Protein AF-A0A2N1TNS3-F1 (afdb_monomer_lite)

Foldseek 3Di:
DQQLQKAQEADDDDPVCPVPDPVRNVVVRVQSLQFIASHNPHDTPDGHPDSVVSHVVSVVSNLVVVLVVLVVCCVVVVDVSVVVVVSVVVVVVVD

Structure (mmCIF, N/CA/C/O backbone):
data_AF-A0A2N1TNS3-F1
#
_entry.id   AF-A0A2N1TNS3-F1
#
loop_
_atom_site.group_PDB
_atom_site.id
_atom_site.type_symbol
_atom_site.label_atom_id
_atom_site.label_alt_id
_atom_site.label_comp_id
_atom_site.label_asym_id
_atom_site.label_entity_id
_atom_site.label_seq_id
_atom_site.pdbx_PDB_ins_code
_atom_site.Cartn_x
_atom_site.Cartn_y
_atom_site.Cartn_z
_atom_site.occupancy
_atom_site.B_iso_or_equiv
_atom_site.auth_seq_id
_atom_site.auth_comp_id
_atom_site.auth_asym_id
_atom_site.auth_atom_id
_atom_site.pdbx_PDB_model_num
ATOM 1 N N . MET A 1 1 ? -1.180 6.772 14.884 1.00 44.31 1 MET A N 1
ATOM 2 C CA . MET A 1 1 ? -0.066 6.140 14.156 1.00 44.31 1 MET A CA 1
ATOM 3 C C . MET A 1 1 ? -0.546 5.975 12.725 1.00 44.31 1 MET A C 1
ATOM 5 O O . MET A 1 1 ? -1.350 5.102 12.469 1.00 44.31 1 MET A O 1
ATOM 9 N N . ASN A 1 2 ? -0.152 6.867 11.813 1.00 47.50 2 ASN A N 1
ATOM 10 C CA . ASN A 1 2 ? -0.723 6.897 10.463 1.00 47.50 2 ASN A CA 1
ATOM 11 C C . ASN A 1 2 ? 0.012 5.865 9.580 1.00 47.50 2 ASN A C 1
ATOM 13 O O . ASN A 1 2 ? 1.071 6.166 9.034 1.00 47.50 2 ASN A O 1
ATOM 17 N N . ILE A 1 3 ? -0.492 4.625 9.530 1.00 58.09 3 ILE A N 1
ATOM 18 C CA . ILE A 1 3 ? 0.172 3.459 8.898 1.00 58.09 3 ILE A CA 1
ATOM 19 C C . ILE A 1 3 ? -0.368 3.203 7.465 1.00 58.09 3 ILE A C 1
ATOM 21 O O . ILE A 1 3 ? -0.130 2.157 6.871 1.00 58.09 3 ILE A O 1
ATOM 25 N N . ASN A 1 4 ? -1.050 4.175 6.844 1.00 62.84 4 ASN A N 1
ATOM 26 C CA . ASN A 1 4 ? -1.523 4.084 5.449 1.00 62.84 4 ASN A CA 1
ATOM 27 C C . ASN A 1 4 ? -0.393 4.289 4.421 1.00 62.84 4 ASN A C 1
ATOM 29 O O . ASN A 1 4 ? -0.480 5.137 3.534 1.00 62.84 4 ASN A O 1
ATOM 33 N N . THR A 1 5 ? 0.717 3.579 4.588 1.00 79.56 5 THR A N 1
ATOM 34 C CA . THR A 1 5 ? 1.937 3.759 3.792 1.00 79.56 5 THR A CA 1
ATOM 35 C C . THR A 1 5 ? 2.110 2.679 2.729 1.00 79.56 5 THR A C 1
ATOM 37 O O . THR A 1 5 ? 2.906 2.855 1.802 1.00 79.56 5 THR A O 1
ATOM 40 N N . TRP A 1 6 ? 1.358 1.578 2.822 1.00 90.19 6 TRP A N 1
ATOM 41 C CA . TRP A 1 6 ? 1.478 0.468 1.887 1.00 90.19 6 TRP A CA 1
ATOM 42 C C . TRP A 1 6 ? 0.866 0.822 0.540 1.00 90.19 6 TRP A C 1
ATOM 44 O O . TRP A 1 6 ? -0.267 1.291 0.446 1.00 90.19 6 TRP A O 1
ATOM 54 N N . GLN A 1 7 ? 1.618 0.571 -0.521 1.00 91.50 7 GLN A N 1
ATOM 55 C CA . GLN A 1 7 ? 1.187 0.810 -1.890 1.00 91.50 7 GLN A CA 1
ATOM 56 C C . GLN A 1 7 ? 1.803 -0.216 -2.833 1.00 91.50 7 GLN A C 1
ATOM 58 O O . GLN A 1 7 ? 2.844 -0.817 -2.541 1.00 91.50 7 GLN A O 1
ATOM 63 N N . GLN A 1 8 ? 1.165 -0.384 -3.988 1.00 92.94 8 GLN A N 1
ATOM 64 C CA . GLN A 1 8 ? 1.788 -1.050 -5.120 1.00 92.94 8 GLN A CA 1
ATOM 65 C C . GLN A 1 8 ? 3.040 -0.267 -5.542 1.00 92.94 8 GLN A C 1
ATOM 67 O O . GLN A 1 8 ? 3.030 0.965 -5.591 1.00 92.94 8 GLN A O 1
ATOM 72 N N . GLY A 1 9 ? 4.125 -0.983 -5.827 1.00 90.56 9 GLY A N 1
ATOM 73 C CA . GLY A 1 9 ? 5.347 -0.384 -6.342 1.00 90.56 9 GLY A CA 1
ATOM 74 C C . GLY A 1 9 ? 5.122 0.271 -7.705 1.00 90.56 9 GLY A C 1
ATOM 75 O O . GLY A 1 9 ? 4.322 -0.189 -8.518 1.00 90.56 9 GLY A O 1
ATOM 76 N N . TYR A 1 10 ? 5.857 1.346 -7.961 1.00 89.62 10 TYR A N 1
ATOM 77 C CA . TYR A 1 10 ? 5.923 1.984 -9.270 1.00 89.62 10 TYR A CA 1
ATOM 78 C C . TYR A 1 10 ? 7.352 2.441 -9.531 1.00 89.62 10 TYR A C 1
ATOM 80 O O . TYR A 1 10 ? 8.109 2.736 -8.598 1.00 89.62 10 TYR A O 1
ATOM 88 N N . PHE A 1 11 ? 7.741 2.486 -10.801 1.00 91.69 11 PHE A N 1
ATOM 89 C CA . PHE A 1 11 ? 9.079 2.930 -11.147 1.00 91.69 11 PHE A CA 1
ATOM 90 C C . PHE A 1 11 ? 9.207 4.451 -11.005 1.00 91.69 11 PHE A C 1
ATOM 92 O O . PHE A 1 11 ? 8.462 5.221 -11.609 1.00 91.69 11 PHE A O 1
ATOM 99 N N . VAL A 1 12 ? 10.199 4.888 -10.226 1.00 89.44 12 VAL A N 1
ATOM 100 C CA . VAL A 1 12 ? 10.590 6.298 -10.125 1.00 89.44 12 VAL A CA 1
ATOM 101 C C . VAL A 1 12 ? 11.809 6.526 -11.007 1.00 89.44 12 VAL A C 1
ATOM 103 O O . VAL A 1 12 ? 12.901 6.037 -10.702 1.00 89.44 12 VAL A O 1
ATOM 106 N N . ASP A 1 13 ? 11.636 7.300 -12.077 1.00 89.12 13 ASP A N 1
ATOM 107 C CA . ASP A 1 13 ? 12.747 7.682 -12.943 1.00 89.12 13 ASP A CA 1
ATOM 108 C C . ASP A 1 13 ? 13.670 8.664 -12.206 1.00 89.12 13 ASP A C 1
ATOM 110 O O . ASP A 1 13 ? 13.280 9.757 -11.797 1.00 89.12 13 ASP A O 1
ATOM 114 N N . GLN A 1 14 ? 14.909 8.238 -11.988 1.00 89.94 14 GLN A N 1
ATOM 115 C CA . GLN A 1 14 ? 15.931 8.953 -11.233 1.00 89.94 14 GLN A CA 1
ATOM 116 C C . GLN A 1 14 ? 17.140 9.178 -12.132 1.00 89.94 14 GLN A C 1
ATOM 118 O O . GLN A 1 14 ? 17.389 8.413 -13.059 1.00 89.94 14 GLN A O 1
ATOM 123 N N . ARG A 1 15 ? 17.980 10.166 -11.800 1.00 90.56 15 ARG A N 1
ATOM 124 C CA . ARG A 1 15 ? 19.177 10.514 -12.590 1.00 90.56 15 ARG A CA 1
ATOM 125 C C . ARG A 1 15 ? 20.096 9.321 -12.891 1.00 90.56 15 ARG A C 1
ATOM 127 O O . ARG A 1 15 ? 20.711 9.289 -13.947 1.00 90.56 15 ARG A O 1
ATOM 134 N N . ARG A 1 16 ? 20.162 8.321 -12.005 1.00 89.50 16 ARG A N 1
ATOM 135 C CA . ARG A 1 16 ? 20.940 7.084 -12.216 1.00 89.50 16 ARG A CA 1
ATOM 136 C C . ARG A 1 16 ? 20.461 6.226 -13.400 1.00 89.50 16 ARG A C 1
ATOM 138 O O . ARG A 1 16 ? 21.214 5.383 -13.866 1.00 89.50 16 ARG A O 1
ATOM 145 N N . TYR A 1 17 ? 19.241 6.452 -13.883 1.00 90.44 17 TYR A N 1
ATOM 146 C CA . TYR A 1 17 ? 18.621 5.770 -15.021 1.00 90.44 17 TYR A CA 1
ATOM 147 C C . TYR A 1 17 ? 18.598 6.644 -16.285 1.00 90.44 17 TYR A C 1
ATOM 149 O O . TYR A 1 17 ? 17.897 6.331 -17.244 1.00 90.44 17 TYR A O 1
ATOM 157 N N . SER A 1 18 ? 19.355 7.749 -16.324 1.00 89.75 18 SER A N 1
ATOM 158 C CA . SER A 1 18 ? 19.371 8.654 -17.483 1.00 89.75 18 SER A CA 1
ATOM 159 C C . SER A 1 18 ? 19.886 7.991 -18.763 1.00 89.75 18 SER A C 1
ATOM 161 O O . SER A 1 18 ? 19.534 8.432 -19.850 1.00 89.75 18 SER A O 1
ATOM 163 N N . GLY A 1 19 ? 20.715 6.951 -18.636 1.00 93.81 19 GLY A N 1
ATOM 164 C CA . GLY A 1 19 ? 21.212 6.155 -19.761 1.00 93.81 19 GLY A CA 1
ATOM 165 C C . GLY A 1 19 ? 20.336 4.957 -20.132 1.00 93.81 19 GLY A C 1
ATOM 166 O O . GLY A 1 19 ? 20.690 4.241 -21.059 1.00 93.81 19 GLY A O 1
ATOM 167 N N . TRP A 1 20 ? 19.237 4.711 -19.410 1.00 95.12 20 TRP A N 1
ATOM 168 C CA . TRP A 1 20 ? 18.339 3.599 -19.719 1.00 95.12 20 TRP A CA 1
ATOM 169 C C . TRP A 1 20 ? 17.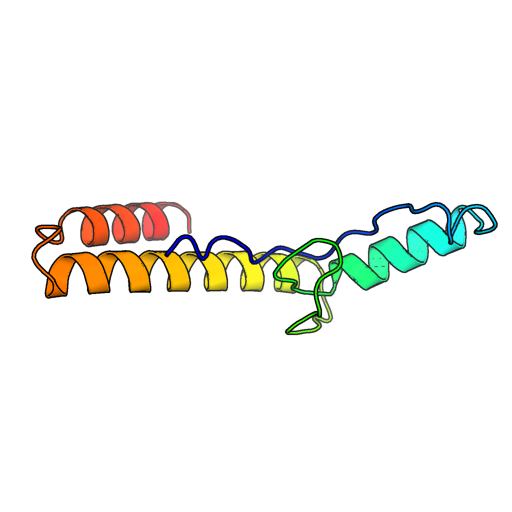456 3.932 -20.916 1.00 95.12 20 TRP A C 1
ATOM 171 O O . TRP A 1 20 ? 16.912 5.035 -21.031 1.00 95.12 20 TRP A O 1
ATOM 181 N N . THR A 1 21 ? 17.278 2.935 -21.769 1.00 95.81 21 THR A N 1
ATOM 182 C CA . THR A 1 21 ? 16.307 2.927 -22.858 1.00 95.81 21 THR A CA 1
ATOM 183 C C . THR A 1 21 ? 14.877 2.973 -22.322 1.00 95.81 21 THR A C 1
ATOM 185 O O . THR A 1 21 ? 14.602 2.732 -21.140 1.00 95.81 21 THR A O 1
ATOM 188 N N . LYS A 1 22 ? 13.929 3.282 -23.210 1.00 94.19 22 LYS A N 1
ATOM 189 C CA . LYS A 1 22 ? 12.509 3.276 -22.861 1.00 94.19 22 LYS A CA 1
ATOM 190 C C . LYS A 1 22 ? 12.056 1.868 -22.458 1.00 94.19 22 LYS A C 1
ATOM 192 O O . LYS A 1 22 ? 11.359 1.732 -21.456 1.00 94.19 22 LYS A O 1
ATOM 197 N N . GLU A 1 23 ? 12.504 0.833 -23.170 1.00 95.25 23 GLU A N 1
ATOM 198 C CA . GLU A 1 23 ? 12.144 -0.557 -22.878 1.00 95.25 23 GLU A CA 1
ATOM 199 C C . GLU A 1 23 ? 12.635 -1.016 -21.496 1.00 95.25 23 GLU A C 1
ATOM 201 O O . GLU A 1 23 ? 11.918 -1.727 -20.789 1.00 95.25 23 GLU A O 1
ATOM 206 N N . GLU A 1 24 ? 13.833 -0.597 -21.077 1.00 94.56 24 GLU A N 1
ATOM 207 C CA . GLU A 1 24 ? 14.376 -0.915 -19.748 1.00 94.56 24 GLU A CA 1
ATOM 208 C C . GLU A 1 24 ? 13.554 -0.277 -18.627 1.00 94.56 24 GLU A C 1
ATOM 210 O O . GLU A 1 24 ? 13.254 -0.934 -17.627 1.00 94.56 24 GLU A O 1
ATOM 215 N N . LYS A 1 25 ? 13.132 0.979 -18.810 1.00 94.12 25 LYS A N 1
ATOM 216 C CA . LYS A 1 25 ? 12.267 1.677 -17.848 1.00 94.12 25 LYS A CA 1
ATOM 217 C C . LYS A 1 25 ? 10.882 1.044 -17.775 1.00 94.12 25 LYS A C 1
ATOM 219 O O . LYS A 1 25 ? 10.367 0.833 -16.682 1.00 94.12 25 LYS A O 1
ATOM 224 N N . GLU A 1 26 ? 10.303 0.673 -18.914 1.00 94.75 26 GLU A N 1
ATOM 225 C CA . GLU A 1 26 ? 9.019 -0.034 -18.954 1.00 94.75 26 GLU A CA 1
ATOM 226 C C . GLU A 1 26 ? 9.103 -1.418 -18.303 1.00 94.75 26 GLU A C 1
ATOM 228 O O . GLU A 1 26 ? 8.177 -1.831 -17.606 1.00 94.75 26 GLU A O 1
ATOM 233 N N . LYS A 1 27 ? 10.210 -2.146 -18.501 1.00 95.19 27 LYS A N 1
ATOM 234 C CA . LYS A 1 27 ? 10.444 -3.419 -17.813 1.00 95.19 27 LYS A CA 1
ATOM 235 C C . LYS A 1 27 ? 10.535 -3.219 -16.304 1.00 95.19 27 LYS A C 1
ATOM 237 O O . LYS A 1 27 ? 9.871 -3.941 -15.569 1.00 95.19 27 LYS A O 1
ATOM 242 N N . ALA A 1 28 ? 11.295 -2.225 -15.854 1.00 93.50 28 ALA A N 1
ATOM 243 C CA . ALA A 1 28 ? 11.408 -1.922 -14.435 1.00 93.50 28 ALA A CA 1
ATOM 244 C C . ALA A 1 28 ? 10.065 -1.509 -13.819 1.00 93.50 28 ALA A C 1
ATOM 246 O O . ALA A 1 28 ? 9.757 -1.951 -12.719 1.00 93.50 28 ALA A O 1
ATOM 247 N N . ASP A 1 29 ? 9.236 -0.738 -14.528 1.00 94.00 29 ASP A N 1
ATOM 248 C CA . ASP A 1 29 ? 7.885 -0.407 -14.060 1.00 94.00 29 ASP A CA 1
ATOM 249 C C . ASP A 1 29 ? 6.994 -1.646 -13.934 1.00 94.00 29 ASP A C 1
ATOM 251 O O . ASP A 1 29 ? 6.333 -1.824 -12.912 1.00 94.00 29 ASP A O 1
ATOM 255 N N . ARG A 1 30 ? 7.028 -2.561 -14.913 1.00 93.81 30 ARG A N 1
ATOM 256 C CA . ARG A 1 30 ? 6.307 -3.842 -14.811 1.00 93.81 30 ARG A CA 1
ATOM 257 C C . ARG A 1 30 ? 6.767 -4.664 -13.610 1.00 93.81 30 ARG A C 1
ATOM 259 O O . ARG A 1 30 ? 5.923 -5.180 -12.884 1.00 93.81 30 ARG A O 1
ATOM 266 N N . ASP A 1 31 ? 8.075 -4.749 -13.383 1.00 93.81 31 ASP A N 1
ATOM 267 C CA . ASP A 1 31 ? 8.640 -5.489 -12.253 1.00 93.81 31 ASP A CA 1
ATOM 268 C C . ASP A 1 31 ? 8.283 -4.828 -10.909 1.00 93.81 31 ASP A C 1
ATOM 270 O O . ASP A 1 31 ? 8.046 -5.519 -9.919 1.00 93.81 31 ASP A O 1
ATOM 274 N N . GLU A 1 32 ? 8.224 -3.494 -10.845 1.00 93.88 32 GLU A N 1
ATOM 275 C CA . GLU A 1 32 ? 7.827 -2.753 -9.642 1.00 93.88 32 GLU A CA 1
ATOM 276 C C . GLU A 1 32 ? 6.343 -2.924 -9.299 1.00 93.88 32 GLU A C 1
ATOM 278 O O . GLU A 1 32 ? 6.018 -3.086 -8.122 1.00 93.88 32 GLU A O 1
ATOM 283 N N . ARG A 1 33 ? 5.451 -2.990 -10.294 1.00 94.31 33 ARG A N 1
ATOM 284 C CA . ARG A 1 33 ? 4.005 -3.204 -10.080 1.00 94.31 33 ARG A CA 1
ATOM 285 C C . ARG A 1 33 ? 3.661 -4.537 -9.417 1.00 94.31 33 ARG A C 1
ATOM 287 O O . ARG A 1 33 ? 2.564 -4.695 -8.887 1.00 94.31 33 ARG A O 1
ATOM 294 N N . LEU A 1 34 ? 4.583 -5.493 -9.425 1.00 95.81 34 LEU A N 1
ATOM 295 C CA . LEU A 1 34 ? 4.439 -6.776 -8.738 1.00 95.81 34 LEU A CA 1
ATOM 296 C C . LEU A 1 34 ? 4.774 -6.699 -7.242 1.00 95.81 34 LEU A C 1
ATOM 298 O O . LEU A 1 34 ? 4.662 -7.699 -6.536 1.00 95.81 34 LEU A O 1
ATOM 302 N N . LYS A 1 35 ? 5.222 -5.547 -6.739 1.00 95.50 35 LYS A N 1
ATOM 303 C CA . LYS A 1 35 ? 5.744 -5.399 -5.376 1.00 95.50 35 LYS A CA 1
ATOM 304 C C . LYS A 1 35 ? 4.787 -4.601 -4.507 1.00 95.50 35 LYS A C 1
ATOM 306 O O . LYS A 1 35 ? 4.137 -3.671 -4.978 1.00 95.50 35 LYS A O 1
ATOM 311 N N . VAL A 1 36 ? 4.786 -4.907 -3.213 1.00 94.56 36 VAL A N 1
ATOM 312 C CA . VAL A 1 36 ? 4.145 -4.076 -2.185 1.00 94.56 36 VAL A CA 1
ATOM 313 C C . VAL A 1 36 ? 5.222 -3.389 -1.364 1.00 94.56 36 VAL A C 1
ATOM 315 O O . VAL A 1 36 ? 6.123 -4.048 -0.835 1.00 94.56 36 VAL A O 1
ATOM 318 N N . ARG A 1 37 ? 5.148 -2.059 -1.266 1.00 91.50 37 ARG A N 1
ATOM 319 C CA . ARG A 1 37 ? 6.157 -1.231 -0.597 1.00 91.50 37 ARG A CA 1
ATOM 320 C C . ARG A 1 37 ? 5.519 -0.255 0.396 1.00 91.50 37 ARG A C 1
ATOM 322 O O . ARG A 1 37 ? 4.407 0.203 0.153 1.00 91.50 37 ARG A O 1
ATOM 329 N N . PRO A 1 38 ? 6.238 0.128 1.467 1.00 88.75 38 PRO A N 1
ATOM 330 C CA . PRO A 1 38 ? 5.809 1.191 2.378 1.00 88.75 38 PRO A CA 1
ATOM 331 C C . PRO A 1 38 ? 6.115 2.597 1.828 1.00 88.75 38 PRO A C 1
ATOM 333 O O . PRO A 1 38 ? 5.740 3.603 2.422 1.00 88.75 38 PRO A O 1
ATOM 336 N N . SER A 1 39 ? 6.879 2.697 0.735 1.00 83.25 39 SER A N 1
ATOM 337 C CA . SER A 1 39 ? 7.228 3.953 0.063 1.00 83.25 39 SER A CA 1
ATOM 338 C C . SER A 1 39 ? 7.778 3.679 -1.348 1.00 83.25 39 SER A C 1
ATOM 340 O O . SER A 1 39 ? 8.180 2.545 -1.622 1.00 83.25 39 SER A O 1
ATOM 342 N N . PRO A 1 40 ? 7.870 4.689 -2.239 1.00 76.88 40 PRO A N 1
ATOM 343 C CA . PRO A 1 40 ? 8.283 4.487 -3.635 1.00 76.88 40 PRO A CA 1
ATOM 344 C C . PRO A 1 40 ? 9.656 3.821 -3.808 1.00 76.88 40 PRO A C 1
ATOM 346 O O . PRO A 1 40 ? 9.887 3.093 -4.766 1.00 76.88 40 PRO A O 1
ATOM 349 N N . THR A 1 41 ? 10.575 4.044 -2.867 1.00 77.88 41 THR A N 1
ATOM 350 C CA . THR A 1 41 ? 11.932 3.470 -2.891 1.00 77.88 41 THR A CA 1
ATOM 351 C C . THR A 1 41 ? 12.244 2.603 -1.671 1.00 77.88 41 THR A C 1
ATOM 353 O O . THR A 1 41 ? 13.378 2.153 -1.524 1.00 77.88 41 THR A O 1
ATOM 356 N N . GLY A 1 42 ? 11.280 2.393 -0.771 1.00 82.00 42 GLY A N 1
ATOM 357 C CA . GLY A 1 42 ? 11.447 1.571 0.430 1.00 82.00 42 GLY A CA 1
ATOM 358 C C . GLY A 1 42 ? 11.435 0.084 0.099 1.00 82.00 42 GLY A C 1
ATOM 359 O O . GLY A 1 42 ? 10.898 -0.307 -0.931 1.00 82.00 42 GLY A O 1
ATOM 360 N N . ASN A 1 43 ? 12.017 -0.759 0.954 1.00 88.19 43 ASN A N 1
ATOM 361 C CA . ASN A 1 43 ? 12.101 -2.201 0.703 1.00 88.19 43 ASN A CA 1
ATOM 362 C C . ASN A 1 43 ? 10.716 -2.825 0.486 1.00 88.19 43 ASN A C 1
ATOM 364 O O . ASN A 1 43 ? 9.772 -2.531 1.218 1.00 88.19 43 ASN A O 1
ATOM 368 N N . ALA A 1 44 ? 10.612 -3.686 -0.528 1.00 91.06 44 ALA A N 1
ATOM 369 C CA . ALA A 1 44 ? 9.397 -4.451 -0.759 1.00 91.06 44 ALA A CA 1
ATOM 370 C C . ALA A 1 44 ? 9.228 -5.488 0.351 1.00 91.06 44 ALA A C 1
ATOM 372 O O . ALA A 1 44 ? 10.187 -6.168 0.716 1.00 91.06 44 ALA A O 1
ATOM 373 N N . ILE A 1 45 ? 8.010 -5.603 0.868 1.00 90.81 45 ILE A N 1
ATOM 374 C CA . ILE A 1 45 ? 7.668 -6.603 1.886 1.00 90.81 45 ILE A CA 1
ATOM 375 C C . ILE A 1 45 ? 7.175 -7.908 1.269 1.00 90.81 45 ILE A C 1
ATOM 377 O O . ILE A 1 45 ? 7.308 -8.965 1.877 1.00 90.81 45 ILE A O 1
ATOM 381 N N . CYS A 1 46 ? 6.627 -7.844 0.055 1.00 90.44 46 CYS A N 1
ATOM 382 C CA . CYS A 1 46 ? 6.224 -9.013 -0.705 1.00 90.44 46 CYS A CA 1
ATOM 383 C C . CYS A 1 46 ? 6.278 -8.752 -2.215 1.00 90.44 46 CYS A C 1
ATOM 385 O O . CYS A 1 46 ? 6.352 -7.608 -2.681 1.00 90.44 46 CYS A O 1
ATOM 387 N N . PHE A 1 47 ? 6.243 -9.859 -2.953 1.00 94.31 47 PHE A N 1
ATOM 388 C CA . PHE A 1 47 ? 6.252 -9.929 -4.407 1.00 94.31 47 PHE A CA 1
ATOM 389 C C . PHE A 1 47 ? 5.084 -10.813 -4.843 1.00 94.31 47 PHE A C 1
ATOM 391 O O . PHE A 1 47 ? 4.865 -11.874 -4.260 1.00 94.31 47 PHE A O 1
ATOM 398 N N . CYS A 1 48 ? 4.356 -10.375 -5.860 1.00 94.56 48 CYS A N 1
ATOM 399 C CA . CYS A 1 48 ? 3.184 -11.049 -6.402 1.00 94.56 48 CYS A CA 1
ATOM 400 C C . CYS A 1 48 ? 3.448 -11.482 -7.846 1.00 94.56 48 CYS A C 1
ATOM 402 O O . CYS A 1 48 ? 4.326 -10.946 -8.518 1.00 94.56 48 CYS A O 1
ATOM 404 N N . SER A 1 49 ? 2.675 -12.443 -8.343 1.00 93.38 49 SER A N 1
ATOM 405 C CA . SER A 1 49 ? 2.693 -12.831 -9.759 1.00 93.38 49 SER A CA 1
ATOM 406 C C . SER A 1 49 ? 1.780 -11.951 -10.621 1.00 93.38 49 SER A C 1
ATOM 408 O O . SER A 1 49 ? 2.019 -11.825 -11.820 1.00 93.38 49 SER A O 1
ATOM 410 N N . ASN A 1 50 ? 0.765 -11.323 -10.019 1.00 94.88 50 ASN A N 1
ATOM 411 C CA . ASN A 1 50 ? -0.176 -10.417 -10.672 1.00 94.88 50 ASN A CA 1
ATOM 412 C C . ASN A 1 50 ? -0.118 -9.019 -10.017 1.00 94.88 50 ASN A C 1
ATOM 414 O O . ASN A 1 50 ? -0.174 -8.923 -8.788 1.00 94.88 50 ASN A O 1
ATOM 418 N N . PRO A 1 51 ? -0.029 -7.927 -10.801 1.00 93.94 51 PRO A N 1
ATOM 419 C CA . PRO A 1 51 ? -0.091 -6.563 -10.279 1.00 93.94 51 PRO A CA 1
ATOM 420 C C . PRO A 1 51 ? -1.335 -6.265 -9.432 1.00 93.94 51 PRO A C 1
ATOM 422 O O . PRO A 1 51 ? -1.235 -5.558 -8.430 1.00 93.94 51 PRO A O 1
ATOM 425 N N . GLU A 1 52 ? -2.496 -6.811 -9.799 1.00 94.94 52 GLU A N 1
ATOM 426 C CA . GLU A 1 52 ? -3.736 -6.572 -9.048 1.00 94.94 52 GLU A CA 1
ATOM 427 C C . GLU A 1 52 ? -3.688 -7.196 -7.648 1.00 94.94 52 GLU A C 1
ATOM 429 O O . GLU A 1 52 ? -4.207 -6.609 -6.700 1.00 94.94 52 GLU A O 1
ATOM 434 N N . ASP A 1 53 ? -2.977 -8.315 -7.478 1.00 95.44 53 ASP A N 1
ATOM 435 C CA . ASP A 1 53 ? -2.778 -8.926 -6.161 1.00 95.44 53 ASP A CA 1
ATOM 436 C C . ASP A 1 53 ? -1.913 -8.024 -5.272 1.00 95.44 53 ASP A C 1
ATOM 438 O O . ASP A 1 53 ? -2.227 -7.821 -4.101 1.00 95.44 53 ASP A O 1
ATOM 442 N N . ALA A 1 54 ? -0.854 -7.419 -5.824 1.00 93.81 54 ALA A N 1
ATOM 443 C CA . ALA A 1 54 ? -0.012 -6.482 -5.079 1.00 93.81 54 ALA A CA 1
ATOM 444 C C . ALA A 1 54 ? -0.818 -5.262 -4.607 1.00 93.81 54 ALA A C 1
ATOM 446 O O . ALA A 1 54 ? -0.716 -4.846 -3.450 1.00 93.81 54 ALA A O 1
ATOM 447 N N . LYS A 1 55 ? -1.666 -4.716 -5.483 1.00 92.94 55 LYS A N 1
ATOM 448 C CA . LYS A 1 55 ? -2.574 -3.622 -5.130 1.00 92.94 55 LYS A CA 1
ATOM 449 C C . LYS A 1 55 ? -3.560 -4.040 -4.036 1.00 92.94 55 LYS A C 1
ATOM 451 O O . LYS A 1 55 ? -3.669 -3.348 -3.026 1.00 92.94 55 LYS A O 1
ATOM 456 N N . TRP A 1 56 ? -4.215 -5.189 -4.196 1.00 93.62 56 TRP A N 1
ATOM 457 C CA . TRP A 1 56 ? -5.163 -5.717 -3.216 1.00 93.62 56 TRP A CA 1
ATOM 458 C C . TRP A 1 56 ? -4.510 -5.947 -1.845 1.00 93.62 56 TRP A C 1
ATOM 460 O O . TRP A 1 56 ? -5.057 -5.542 -0.820 1.00 93.62 56 TRP A O 1
ATOM 470 N N . ILE A 1 57 ? -3.306 -6.530 -1.803 1.00 93.31 57 ILE A N 1
ATOM 471 C CA . ILE A 1 57 ? -2.552 -6.728 -0.556 1.00 93.31 57 ILE A CA 1
ATOM 472 C C . ILE A 1 57 ? -2.253 -5.381 0.110 1.00 93.31 57 ILE A C 1
ATOM 474 O O . ILE A 1 57 ? -2.470 -5.240 1.313 1.00 93.31 57 ILE A O 1
ATOM 478 N N . ALA A 1 58 ? -1.790 -4.383 -0.648 1.00 92.56 58 ALA A N 1
ATOM 479 C CA . ALA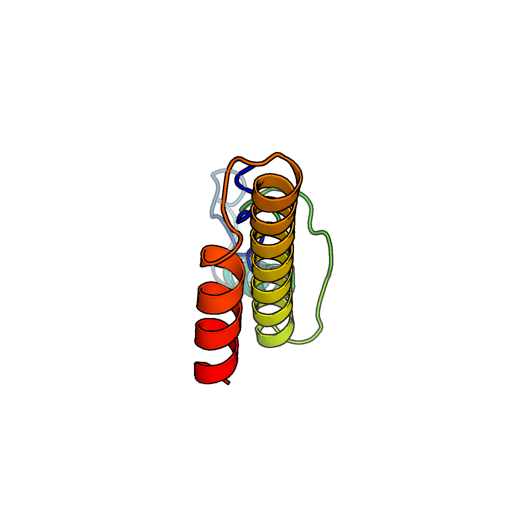 A 1 58 ? -1.511 -3.054 -0.108 1.00 92.56 58 ALA A CA 1
ATOM 480 C C . ALA A 1 58 ? -2.763 -2.417 0.525 1.00 92.56 58 ALA A C 1
ATOM 482 O O . ALA A 1 58 ? -2.705 -1.911 1.647 1.00 92.56 58 ALA A O 1
ATOM 483 N N . GLU A 1 59 ? -3.912 -2.502 -0.151 1.00 91.06 59 GLU A N 1
ATOM 484 C CA . GLU A 1 59 ? -5.197 -2.019 0.367 1.00 91.06 59 GLU A CA 1
ATOM 485 C C . GLU A 1 59 ? -5.593 -2.726 1.673 1.00 91.06 59 GLU A C 1
ATOM 487 O O . GLU A 1 59 ? -6.036 -2.075 2.622 1.00 91.06 59 GLU A O 1
ATOM 492 N N . ARG A 1 60 ? -5.380 -4.045 1.769 1.00 91.88 60 ARG A N 1
ATOM 493 C CA . ARG A 1 60 ? -5.680 -4.829 2.979 1.00 91.88 60 ARG A CA 1
ATOM 494 C C . ARG A 1 60 ? -4.750 -4.515 4.141 1.00 91.88 60 ARG A C 1
ATOM 496 O O . ARG A 1 60 ? -5.220 -4.447 5.274 1.00 91.88 60 ARG A O 1
ATOM 503 N N . LEU A 1 61 ? -3.469 -4.280 3.878 1.00 91.81 61 LEU A N 1
ATOM 504 C CA . LEU A 1 61 ? -2.524 -3.858 4.911 1.00 91.81 61 LEU A CA 1
ATOM 505 C C . LEU A 1 61 ? -2.892 -2.484 5.473 1.00 91.81 61 LEU A C 1
ATOM 507 O O . LEU A 1 61 ? -2.894 -2.304 6.688 1.00 91.81 61 LEU A O 1
ATOM 511 N N . ASN A 1 62 ? -3.278 -1.541 4.611 1.00 91.31 62 ASN A N 1
ATOM 512 C CA . ASN A 1 62 ? -3.772 -0.233 5.044 1.00 91.31 62 ASN A CA 1
ATOM 513 C C . ASN A 1 62 ? -5.083 -0.358 5.839 1.00 91.31 62 ASN A C 1
ATOM 515 O O . ASN A 1 62 ? -5.259 0.298 6.864 1.00 91.31 62 ASN A O 1
ATOM 519 N N . MET A 1 63 ? -6.001 -1.232 5.417 1.00 90.88 63 MET A N 1
ATOM 520 C CA . MET A 1 63 ? -7.230 -1.509 6.168 1.00 90.88 63 MET A CA 1
ATOM 521 C C . MET A 1 63 ? -6.934 -2.060 7.570 1.00 90.88 63 MET A C 1
ATOM 523 O O . MET A 1 63 ? -7.500 -1.570 8.546 1.00 90.88 63 MET A O 1
ATOM 527 N N . ALA A 1 64 ? -6.027 -3.035 7.679 1.00 90.94 64 ALA A N 1
ATOM 528 C CA . ALA A 1 64 ? -5.616 -3.612 8.957 1.00 90.94 64 ALA A CA 1
ATOM 529 C C . ALA A 1 64 ? -4.981 -2.561 9.882 1.00 90.94 64 ALA A C 1
ATOM 531 O O . ALA A 1 64 ? -5.352 -2.467 11.048 1.00 90.94 64 ALA A O 1
ATOM 532 N N . ALA A 1 65 ? -4.101 -1.722 9.338 1.00 90.88 65 ALA A N 1
ATOM 533 C CA . ALA A 1 65 ? -3.489 -0.595 10.034 1.00 90.88 65 ALA A CA 1
ATOM 534 C C . ALA A 1 65 ? -4.512 0.398 10.615 1.00 90.88 65 ALA A C 1
ATOM 536 O O . ALA A 1 65 ? -4.402 0.805 11.771 1.00 90.88 65 ALA A O 1
ATOM 537 N N . ASN A 1 66 ? -5.524 0.778 9.827 1.00 91.12 66 ASN A N 1
ATOM 538 C CA . ASN A 1 66 ? -6.583 1.674 10.300 1.00 91.12 66 ASN A CA 1
ATOM 539 C C . ASN A 1 66 ? -7.397 1.031 11.430 1.00 91.12 66 ASN A C 1
ATOM 541 O O . ASN A 1 66 ? -7.675 1.681 12.435 1.00 91.12 66 ASN A O 1
ATOM 545 N N . LEU A 1 67 ? -7.750 -0.251 11.288 1.00 92.00 67 LEU A N 1
ATOM 546 C CA . LEU A 1 67 ? -8.479 -0.990 12.320 1.00 92.00 67 LEU A CA 1
ATOM 547 C C . LEU A 1 67 ? -7.671 -1.119 13.616 1.00 92.00 67 LEU A C 1
ATOM 549 O O . LEU A 1 67 ? -8.243 -0.989 14.699 1.00 92.00 67 LEU A O 1
ATOM 553 N N . GLU A 1 68 ? -6.360 -1.340 13.522 1.00 91.75 68 GLU A N 1
ATOM 554 C CA . GLU A 1 68 ? -5.459 -1.382 14.676 1.00 91.75 68 GLU A CA 1
ATOM 555 C C . GLU A 1 68 ? -5.455 -0.041 15.425 1.00 91.75 68 GLU A C 1
ATOM 557 O O . GLU A 1 68 ? -5.663 -0.013 16.639 1.00 91.75 68 GLU A O 1
ATOM 562 N N . GLU A 1 69 ? -5.308 1.081 14.710 1.00 91.31 69 GLU A N 1
ATOM 563 C CA . GLU A 1 69 ? -5.347 2.417 15.315 1.00 91.31 69 GLU A CA 1
ATOM 564 C C . GLU A 1 69 ? -6.704 2.724 15.966 1.00 91.31 69 GLU A C 1
ATOM 566 O O . GLU A 1 69 ? -6.747 3.200 17.104 1.00 91.31 69 GLU A O 1
ATOM 571 N N . MET A 1 70 ? -7.815 2.432 15.285 1.00 92.75 70 MET A N 1
ATOM 572 C CA . MET A 1 70 ? -9.157 2.664 15.831 1.00 92.75 70 MET A CA 1
ATOM 573 C C . MET A 1 70 ? -9.412 1.808 17.081 1.00 92.75 70 MET A C 1
ATOM 575 O O . MET A 1 70 ? -9.891 2.313 18.097 1.00 92.75 70 MET A O 1
ATOM 579 N N . THR A 1 71 ? -9.006 0.535 17.062 1.00 92.94 71 THR A N 1
ATOM 580 C CA . THR A 1 71 ? -9.122 -0.369 18.220 1.00 92.94 71 THR A CA 1
ATOM 581 C C . THR A 1 71 ? -8.268 0.115 19.395 1.00 92.94 71 THR A C 1
ATOM 583 O O . THR A 1 71 ? -8.714 0.111 20.546 1.00 92.94 71 THR A O 1
ATOM 586 N N . TYR A 1 72 ? -7.053 0.597 19.127 1.00 93.19 72 TYR A N 1
ATOM 587 C CA . TYR A 1 72 ? -6.208 1.210 20.148 1.00 93.19 72 TYR A CA 1
ATOM 588 C C . TYR A 1 72 ? -6.859 2.466 20.752 1.00 93.19 72 TYR A C 1
ATOM 590 O O . TYR A 1 72 ? -6.863 2.654 21.970 1.00 93.19 72 TYR A O 1
ATOM 598 N N . ASN A 1 73 ? -7.461 3.323 19.928 1.00 93.62 73 ASN A N 1
ATOM 599 C CA . ASN A 1 73 ? -8.149 4.522 20.406 1.00 93.62 73 ASN A CA 1
ATOM 600 C C . ASN A 1 73 ? -9.373 4.185 21.266 1.00 93.62 73 ASN A C 1
ATOM 602 O O . ASN A 1 73 ? -9.575 4.827 22.297 1.00 93.62 73 ASN A O 1
ATOM 606 N N . PHE A 1 74 ? -10.140 3.157 20.901 1.00 94.38 74 PHE A N 1
ATOM 607 C CA . PHE A 1 74 ? -11.244 2.659 21.720 1.00 94.38 74 PHE A CA 1
ATOM 608 C C . PHE A 1 74 ? -10.755 2.141 23.080 1.00 94.38 74 PHE A C 1
ATOM 610 O O . PHE A 1 74 ? -11.217 2.588 24.128 1.00 94.38 74 PHE A O 1
ATOM 617 N N . THR A 1 75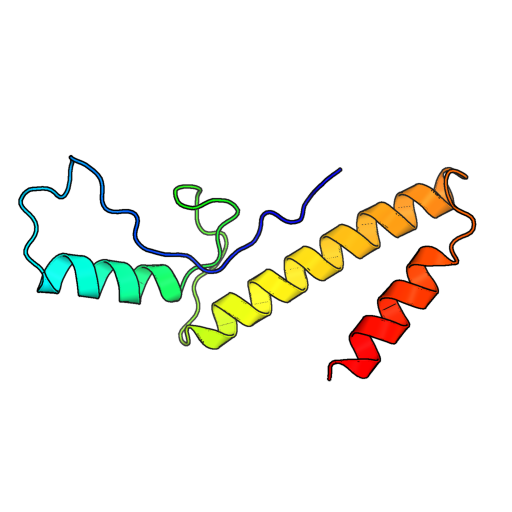 ? -9.753 1.259 23.085 1.00 95.06 75 THR A N 1
ATOM 618 C CA . THR A 1 75 ? -9.224 0.670 24.332 1.00 95.06 75 THR A CA 1
ATOM 619 C C . THR A 1 75 ? -8.544 1.688 25.251 1.00 95.06 75 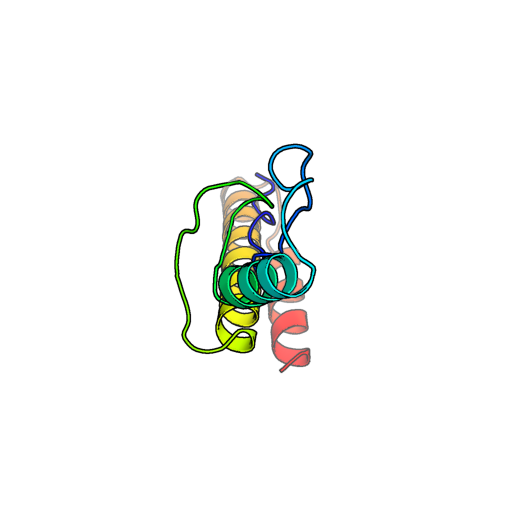THR A C 1
ATOM 621 O O . THR A 1 75 ? -8.521 1.495 26.464 1.00 95.06 75 THR A O 1
ATOM 624 N N . THR A 1 76 ? -8.032 2.794 24.704 1.00 95.56 76 THR A N 1
ATOM 625 C CA . THR A 1 76 ? -7.440 3.899 25.479 1.00 95.56 76 THR A CA 1
ATOM 626 C C . THR A 1 76 ? -8.434 5.008 25.842 1.00 95.56 76 THR A C 1
ATOM 628 O O . THR A 1 76 ? -8.025 6.028 26.398 1.00 95.56 76 THR A O 1
ATOM 631 N N . GLY A 1 77 ? -9.729 4.830 25.549 1.00 93.38 77 GLY A N 1
ATOM 632 C CA . GLY A 1 77 ? -10.790 5.786 25.885 1.00 93.38 77 GLY A CA 1
ATOM 633 C C . GLY A 1 77 ? -10.769 7.082 25.067 1.00 93.38 77 GLY A C 1
ATOM 634 O O . GLY A 1 77 ? -11.389 8.066 25.463 1.00 93.38 77 GLY A O 1
ATOM 635 N N . LYS A 1 78 ? -10.047 7.108 23.940 1.00 93.69 78 LYS A N 1
ATOM 636 C CA . LYS A 1 78 ? -9.992 8.253 23.012 1.00 93.69 78 LYS A CA 1
ATOM 637 C C . LYS A 1 78 ? -11.151 8.273 22.013 1.00 93.69 78 LYS A C 1
ATOM 639 O O . LYS A 1 78 ? -11.403 9.310 21.410 1.00 93.69 78 LYS A O 1
ATOM 644 N N . SER A 1 79 ? -11.807 7.132 21.818 1.00 92.44 79 SER A N 1
ATOM 645 C CA . SER A 1 79 ? -12.986 6.934 20.969 1.00 92.44 79 SER A CA 1
ATOM 646 C C . SER A 1 79 ? -14.006 6.071 21.720 1.00 92.44 79 SER A C 1
ATOM 648 O O . SER A 1 79 ? -13.627 5.274 22.579 1.00 92.44 79 SER A O 1
ATOM 650 N N . ASP A 1 80 ? -15.288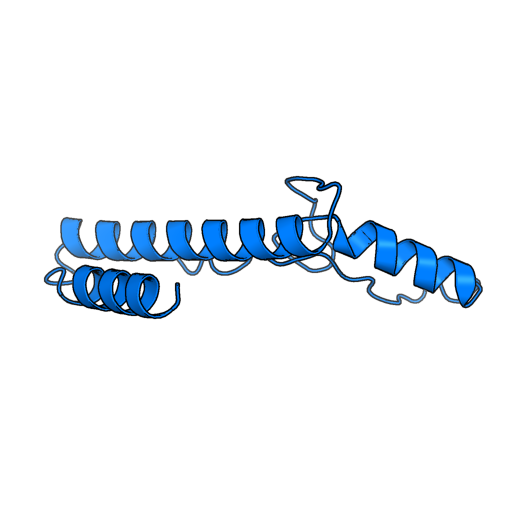 6.214 21.385 1.00 91.88 80 ASP A N 1
ATOM 651 C CA . ASP A 1 80 ? -16.382 5.359 21.863 1.00 91.88 80 ASP A CA 1
ATOM 652 C C . ASP A 1 80 ? -16.579 4.086 21.011 1.00 91.88 80 ASP A C 1
ATOM 654 O O . ASP A 1 80 ? -17.425 3.251 21.330 1.00 91.88 80 ASP A O 1
ATOM 658 N N . GLY A 1 81 ? -15.782 3.918 19.949 1.00 89.69 81 GLY A N 1
ATOM 659 C CA . GLY A 1 81 ? -15.804 2.760 19.053 1.00 89.69 81 GLY A CA 1
ATOM 660 C C . GLY A 1 81 ? -16.831 2.848 17.920 1.00 89.69 81 GLY A C 1
ATOM 661 O O . GLY A 1 81 ? -16.921 1.919 17.112 1.00 89.69 81 GLY A O 1
ATOM 662 N N . SER A 1 82 ? -17.596 3.941 17.819 1.00 94.19 82 SER A N 1
ATOM 663 C CA . SER A 1 82 ? -18.529 4.166 16.704 1.00 94.19 82 SER A CA 1
ATOM 664 C C . SER A 1 82 ? -17.813 4.250 15.346 1.00 94.19 82 SER A C 1
ATOM 666 O O . SER A 1 82 ? -18.305 3.726 14.344 1.00 94.19 82 SER A O 1
ATOM 668 N N . ASP A 1 83 ? -16.602 4.807 15.333 1.00 91.25 83 ASP A N 1
ATOM 669 C CA . ASP A 1 83 ? -15.715 4.911 14.173 1.00 91.25 83 ASP A CA 1
ATOM 670 C C . ASP A 1 83 ? -15.327 3.547 13.584 1.00 91.25 83 ASP A C 1
ATOM 672 O O . ASP A 1 83 ? -15.297 3.394 12.360 1.00 91.25 83 ASP A O 1
ATOM 676 N N . ILE A 1 84 ? -15.108 2.537 14.432 1.00 92.19 84 ILE A N 1
ATOM 677 C CA . ILE A 1 84 ? -14.823 1.158 14.003 1.00 92.19 84 ILE A CA 1
ATOM 678 C C . ILE A 1 84 ? -16.023 0.580 13.245 1.00 92.19 84 ILE A C 1
ATOM 680 O O . ILE A 1 84 ? -15.864 0.019 12.158 1.00 92.19 84 ILE A O 1
ATOM 684 N N . VAL A 1 85 ? -17.230 0.717 13.804 1.00 91.81 85 VAL A N 1
ATOM 685 C CA . VAL A 1 85 ? -18.462 0.173 13.207 1.00 91.81 85 VAL A CA 1
ATOM 686 C C . VAL A 1 85 ? -18.728 0.815 11.848 1.00 91.81 85 VAL A C 1
ATOM 688 O O . VAL A 1 85 ? -19.001 0.111 10.872 1.00 91.81 85 VAL A O 1
ATOM 691 N N . ASP A 1 86 ? -18.604 2.139 11.768 1.00 93.00 86 ASP A N 1
ATOM 692 C CA . ASP A 1 86 ? -18.791 2.886 10.526 1.00 93.00 86 ASP A CA 1
ATOM 693 C C . ASP A 1 86 ? -17.753 2.512 9.466 1.00 93.00 86 ASP A C 1
ATOM 695 O O . ASP A 1 86 ? -18.086 2.381 8.284 1.00 93.00 86 ASP A O 1
ATOM 699 N N . TYR A 1 87 ? -16.498 2.316 9.875 1.00 91.56 87 TYR A N 1
ATOM 700 C CA . TYR A 1 87 ? -15.428 1.903 8.975 1.00 91.56 87 TYR A CA 1
ATOM 701 C C . TYR A 1 87 ? -15.678 0.505 8.397 1.00 91.56 87 TYR A C 1
ATOM 703 O O . TYR A 1 87 ? -15.596 0.319 7.181 1.00 91.56 87 TYR A O 1
ATOM 711 N N . VAL A 1 88 ? -16.049 -0.464 9.242 1.00 88.06 88 VAL A N 1
ATOM 712 C CA . VAL A 1 88 ? -16.350 -1.841 8.816 1.00 88.06 88 VAL A CA 1
ATOM 713 C C . VAL A 1 88 ? -17.555 -1.881 7.876 1.00 88.06 88 VAL A C 1
ATOM 715 O O . VAL A 1 88 ? -17.487 -2.541 6.841 1.00 88.06 88 VAL A O 1
ATOM 718 N N . ARG A 1 89 ? -18.631 -1.139 8.171 1.00 90.56 89 ARG A N 1
ATOM 719 C CA . ARG A 1 89 ? -19.809 -1.058 7.286 1.00 90.56 89 ARG A CA 1
ATOM 720 C C . ARG A 1 89 ? -19.445 -0.522 5.904 1.00 90.56 89 ARG A C 1
ATOM 722 O O . ARG A 1 89 ? -19.721 -1.176 4.906 1.00 90.56 89 ARG A O 1
ATOM 729 N N . LYS A 1 90 ? -18.713 0.596 5.848 1.00 88.88 90 LYS A N 1
ATOM 730 C CA . LYS A 1 90 ? -18.231 1.171 4.580 1.00 88.88 90 LYS A CA 1
ATOM 731 C C . LYS A 1 90 ? -17.326 0.221 3.796 1.00 88.88 90 LYS A C 1
ATOM 733 O O . LYS A 1 90 ? -17.279 0.312 2.574 1.00 88.88 90 LYS A O 1
ATOM 738 N N . ALA A 1 91 ? -16.565 -0.635 4.476 1.00 83.94 91 ALA A N 1
ATOM 739 C CA . ALA A 1 91 ? -15.712 -1.622 3.823 1.00 83.94 91 ALA A CA 1
ATOM 740 C C . ALA A 1 91 ? -16.519 -2.793 3.238 1.00 83.94 91 ALA A C 1
ATOM 742 O O . ALA A 1 91 ? -16.163 -3.276 2.168 1.00 83.94 91 ALA A O 1
ATOM 743 N N . ILE A 1 92 ? -17.596 -3.218 3.908 1.00 80.75 92 ILE A N 1
ATOM 744 C CA . ILE A 1 92 ? -18.516 -4.255 3.414 1.00 80.75 92 ILE A CA 1
ATOM 745 C C . ILE A 1 92 ? -19.279 -3.752 2.185 1.00 80.75 92 ILE A C 1
ATOM 747 O O . ILE A 1 92 ? -19.342 -4.463 1.192 1.00 80.75 92 ILE A O 1
ATOM 751 N N . ASP A 1 93 ? -19.769 -2.511 2.212 1.00 81.50 93 ASP A N 1
ATOM 752 C CA . ASP A 1 93 ? -20.556 -1.923 1.114 1.00 81.50 93 ASP A CA 1
ATOM 753 C C . ASP A 1 93 ? -19.744 -1.661 -0.175 1.00 81.50 93 ASP A C 1
ATOM 755 O O . ASP A 1 93 ? -20.298 -1.256 -1.196 1.00 81.50 93 ASP A O 1
ATOM 759 N N . ARG A 1 94 ? -18.416 -1.834 -0.134 1.00 64.50 94 ARG A N 1
ATOM 760 C CA . ARG A 1 94 ? -17.501 -1.669 -1.279 1.00 64.50 94 ARG A CA 1
ATOM 761 C C . ARG A 1 94 ? -17.145 -2.986 -1.981 1.00 64.50 94 AR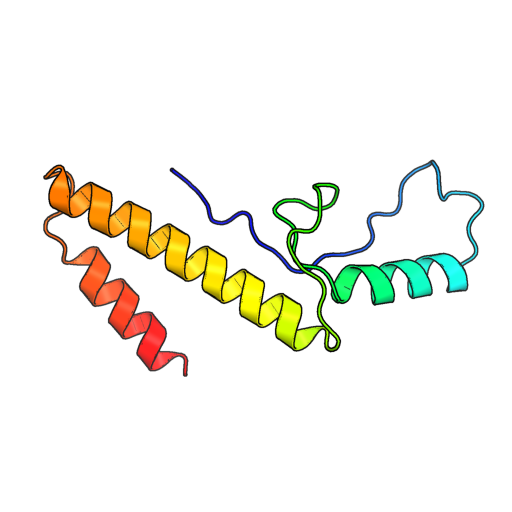G A C 1
ATOM 763 O O . ARG A 1 94 ? -16.409 -2.933 -2.967 1.00 64.50 94 ARG A O 1
ATOM 770 N N . ILE A 1 95 ? -17.594 -4.125 -1.450 1.00 54.84 95 ILE A N 1
ATOM 771 C CA . ILE A 1 95 ? -17.390 -5.478 -1.999 1.00 54.84 95 ILE A CA 1
ATOM 772 C C . ILE A 1 95 ? -18.610 -5.858 -2.835 1.00 54.84 95 ILE A C 1
ATOM 774 O O . ILE A 1 95 ? -18.396 -6.415 -3.933 1.00 54.84 95 ILE A O 1
#

Secondary structure (DSSP, 8-state):
---TT-EE------GGGTT--HHHHHHHHHHHHTEEESSTTSPPSEE-SSHHHHHHHHHHHHHHHHHHHHHHHHHTTS--SHHHHHHHHHHHTT-

Sequence (95 aa):
MNINTWQQGYFVDQRRYSGWTKEEKEKADRDERLKVRPSPTGNAICFCSNPEDAKWIAERLNMAANLEEMTYNFTTGKSDGSDIVDYVRKAIDRI

Radius of gyration: 17.49 Å; chains: 1; bounding box: 42×23×49 Å

pLDDT: mean 89.14, std 9.74, range [44.31, 95.81]